Protein AF-A0A7C7QDB8-F1 (afdb_monomer_lite)

Foldseek 3Di:
DDFDADPDDPPVQWHGKGWDFPDDFPPKDKDKDWDPDDPPQAPDDDPADFDTKIAIDIDRDDLVRTAKMKIKGKDWVCVCVVRQFDPQQWFKWFDDNHDIHTFDKDFDDDDPTITMMITMDSGGGMITGHTHHPDPPPPPPPDPDPDDD

Structure (mmCIF, N/CA/C/O backbone):
data_AF-A0A7C7QDB8-F1
#
_entry.id   AF-A0A7C7QDB8-F1
#
loop_
_atom_site.group_PDB
_atom_site.id
_atom_site.type_symbol
_atom_site.label_atom_id
_atom_site.label_alt_id
_atom_site.label_comp_id
_atom_site.label_asym_id
_atom_site.label_entity_id
_atom_site.label_seq_id
_atom_site.pdbx_PDB_ins_code
_atom_site.Cartn_x
_atom_site.Cartn_y
_atom_site.Cartn_z
_atom_site.occupancy
_atom_site.B_iso_or_equiv
_atom_site.auth_seq_id
_atom_site.auth_comp_id
_atom_site.auth_asym_id
_atom_site.auth_atom_id
_atom_site.pdbx_PDB_model_num
ATOM 1 N N . MET A 1 1 ? 7.911 -16.348 -10.423 1.00 53.72 1 MET A N 1
ATOM 2 C CA . MET A 1 1 ? 7.726 -15.130 -9.607 1.00 53.72 1 MET A CA 1
ATOM 3 C C . MET A 1 1 ? 9.042 -14.857 -8.913 1.00 53.72 1 MET A C 1
ATOM 5 O O . MET A 1 1 ? 9.555 -15.772 -8.280 1.00 53.72 1 MET A O 1
ATOM 9 N N . ALA A 1 2 ? 9.626 -13.677 -9.104 1.00 56.88 2 ALA A N 1
ATOM 10 C CA . ALA A 1 2 ? 10.788 -13.275 -8.326 1.00 56.88 2 ALA A CA 1
ATOM 11 C C . ALA A 1 2 ? 10.270 -12.675 -7.014 1.00 56.88 2 ALA A C 1
ATOM 13 O O . ALA A 1 2 ? 9.428 -11.784 -7.024 1.00 56.88 2 ALA A O 1
ATOM 14 N N . THR A 1 3 ? 10.717 -13.187 -5.875 1.00 53.56 3 THR A N 1
ATOM 15 C CA . THR A 1 3 ? 10.394 -12.567 -4.588 1.00 53.56 3 THR A CA 1
ATOM 16 C C . THR A 1 3 ? 11.595 -11.734 -4.191 1.00 53.56 3 THR A C 1
ATOM 18 O O . THR A 1 3 ? 12.650 -12.289 -3.900 1.00 53.56 3 THR A O 1
ATOM 21 N N . VAL A 1 4 ? 11.447 -10.412 -4.210 1.00 60.19 4 VAL A N 1
ATOM 22 C CA . VAL A 1 4 ? 12.440 -9.512 -3.624 1.00 60.19 4 VAL A CA 1
ATOM 23 C C . VAL A 1 4 ? 12.051 -9.331 -2.161 1.00 60.19 4 VAL A C 1
ATOM 25 O O . VAL A 1 4 ? 10.985 -8.804 -1.853 1.00 60.19 4 VAL A O 1
ATOM 28 N N . THR A 1 5 ? 12.873 -9.841 -1.250 1.0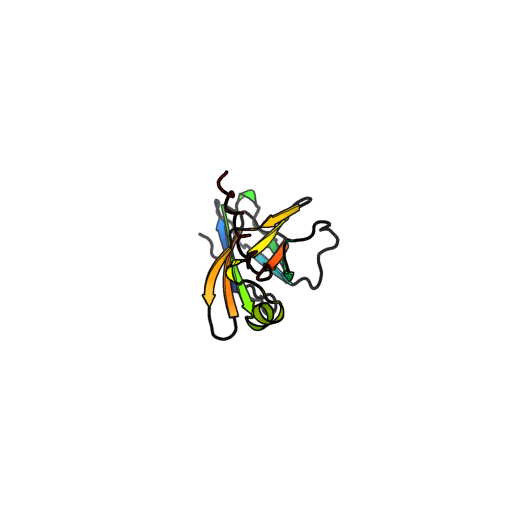0 55.59 5 THR A N 1
ATOM 29 C CA . THR A 1 5 ? 12.670 -9.657 0.190 1.00 55.59 5 THR A CA 1
ATOM 30 C C . THR A 1 5 ? 13.462 -8.436 0.633 1.00 55.59 5 THR A C 1
ATOM 32 O O . THR A 1 5 ? 14.639 -8.310 0.315 1.00 55.59 5 THR A O 1
ATOM 35 N N . ILE A 1 6 ? 12.800 -7.514 1.326 1.00 60.16 6 ILE A N 1
ATOM 36 C CA . ILE A 1 6 ? 13.382 -6.226 1.708 1.00 60.16 6 ILE A CA 1
ATOM 37 C C . ILE A 1 6 ? 14.145 -6.389 3.016 1.00 60.16 6 ILE A C 1
ATOM 39 O O . ILE A 1 6 ? 13.593 -6.906 3.985 1.00 60.16 6 ILE A O 1
ATOM 43 N N . GLU A 1 7 ? 15.390 -5.920 3.055 1.00 52.94 7 GLU A N 1
ATOM 44 C CA . GLU A 1 7 ? 16.251 -6.068 4.235 1.00 52.94 7 GLU A CA 1
ATOM 45 C C . GLU A 1 7 ? 16.110 -4.924 5.251 1.00 52.94 7 GLU A C 1
ATOM 47 O O . GLU A 1 7 ? 16.513 -5.083 6.402 1.00 52.94 7 GLU A O 1
ATOM 52 N N . LYS A 1 8 ? 15.512 -3.778 4.884 1.00 49.97 8 LYS A N 1
ATOM 53 C CA . LYS A 1 8 ? 15.306 -2.671 5.831 1.00 49.97 8 LYS A CA 1
ATOM 54 C C . LYS A 1 8 ? 14.176 -1.721 5.422 1.00 49.97 8 LYS A C 1
ATOM 56 O O . LYS A 1 8 ? 14.335 -0.899 4.529 1.00 49.97 8 LYS A O 1
ATOM 61 N N . ALA A 1 9 ? 13.034 -1.839 6.096 1.00 55.84 9 ALA A N 1
ATOM 62 C CA . ALA A 1 9 ? 11.873 -0.950 5.955 1.00 55.84 9 ALA A CA 1
ATOM 63 C C . ALA A 1 9 ? 11.313 -0.518 7.326 1.00 55.84 9 ALA A C 1
ATOM 65 O O . ALA A 1 9 ? 10.146 -0.124 7.437 1.00 55.84 9 ALA A O 1
ATOM 66 N N . GLU A 1 10 ? 12.131 -0.626 8.379 1.00 56.16 10 GLU A N 1
ATOM 67 C CA . GLU A 1 10 ? 11.782 -0.174 9.726 1.00 56.16 10 GLU A CA 1
ATOM 68 C C . GLU A 1 10 ? 11.316 1.294 9.642 1.00 56.16 10 GLU A C 1
ATOM 70 O O . GLU A 1 10 ? 11.891 2.081 8.899 1.00 56.16 10 GLU A O 1
ATOM 75 N N . GLU A 1 11 ? 10.212 1.632 10.316 1.00 70.25 11 GLU A N 1
ATOM 76 C CA . GLU A 1 11 ? 9.515 2.942 10.303 1.00 70.25 11 GLU A CA 1
ATOM 77 C C . GLU A 1 11 ? 8.537 3.242 9.147 1.00 70.25 11 GLU A C 1
ATOM 79 O O . GLU A 1 11 ? 7.676 4.116 9.301 1.00 70.25 11 GLU A O 1
ATOM 84 N N . THR A 1 12 ? 8.597 2.525 8.019 1.00 76.81 12 THR A N 1
ATOM 85 C CA . THR A 1 12 ? 7.700 2.780 6.863 1.00 76.81 12 THR A CA 1
ATOM 86 C C . THR A 1 12 ? 6.338 2.089 6.979 1.00 76.81 12 THR A C 1
ATOM 88 O O . THR A 1 12 ? 5.384 2.472 6.306 1.00 76.81 12 THR A O 1
ATOM 91 N N . GLY A 1 13 ? 6.242 1.045 7.808 1.00 83.31 13 GLY A N 1
ATOM 92 C CA . GLY A 1 13 ? 5.071 0.166 7.883 1.00 83.31 13 GLY A CA 1
ATOM 93 C C . GLY A 1 13 ? 4.977 -0.847 6.734 1.00 83.31 13 GLY A C 1
ATOM 94 O O . GLY A 1 13 ? 4.147 -1.753 6.797 1.00 83.31 13 GLY A O 1
ATOM 95 N N . VAL A 1 14 ? 5.836 -0.766 5.713 1.00 87.94 14 VAL A N 1
ATOM 96 C CA . VAL A 1 14 ? 5.883 -1.762 4.634 1.00 87.94 14 VAL A CA 1
ATOM 97 C C . VAL A 1 14 ? 6.570 -3.030 5.137 1.00 87.94 14 VAL A C 1
ATOM 99 O O . VAL A 1 14 ? 7.646 -2.985 5.727 1.00 87.94 14 VAL A O 1
ATOM 102 N N . LYS A 1 15 ? 5.930 -4.179 4.918 1.00 87.44 15 LYS A N 1
ATOM 103 C CA . LYS A 1 15 ? 6.395 -5.502 5.362 1.00 87.44 15 LYS A CA 1
ATOM 104 C C . LYS A 1 15 ? 7.045 -6.285 4.232 1.00 87.44 15 LYS A C 1
ATOM 106 O O . LYS A 1 15 ? 8.007 -7.008 4.469 1.00 87.44 15 LYS A O 1
ATOM 111 N N . ALA A 1 16 ? 6.513 -6.165 3.018 1.00 86.75 16 ALA A N 1
ATOM 112 C CA . ALA A 1 16 ? 7.037 -6.853 1.846 1.00 86.75 16 ALA A CA 1
ATOM 113 C C . ALA A 1 16 ? 6.625 -6.140 0.555 1.00 86.75 16 ALA A C 1
ATOM 115 O O . ALA A 1 16 ? 5.531 -5.587 0.470 1.00 86.75 16 ALA A O 1
ATOM 116 N N . VAL A 1 17 ? 7.474 -6.221 -0.469 1.00 87.19 17 VAL A N 1
ATOM 117 C CA . VAL A 1 17 ? 7.130 -5.857 -1.849 1.00 87.19 17 VAL A CA 1
ATOM 118 C C . VAL A 1 17 ? 7.481 -7.042 -2.733 1.00 87.19 17 VAL A C 1
ATOM 120 O O . VAL A 1 17 ? 8.642 -7.406 -2.873 1.00 87.19 17 VAL A O 1
ATOM 123 N N . ARG A 1 18 ? 6.471 -7.678 -3.318 1.00 87.94 18 ARG A N 1
ATOM 124 C CA . ARG A 1 18 ? 6.632 -8.834 -4.203 1.00 87.94 18 ARG A CA 1
ATOM 125 C C . ARG A 1 18 ? 6.462 -8.374 -5.641 1.00 87.94 18 ARG A C 1
ATOM 127 O O . ARG A 1 18 ? 5.420 -7.821 -5.975 1.00 87.94 18 ARG A O 1
ATOM 134 N N . ILE A 1 19 ? 7.458 -8.620 -6.489 1.00 86.69 19 ILE A N 1
ATOM 135 C CA . ILE A 1 19 ? 7.458 -8.169 -7.884 1.00 86.69 19 ILE A CA 1
ATOM 136 C C . ILE A 1 19 ? 7.414 -9.382 -8.809 1.00 86.69 19 ILE A C 1
ATOM 138 O O . ILE A 1 19 ? 8.371 -10.140 -8.941 1.00 86.69 19 ILE A O 1
ATOM 142 N N . SER A 1 20 ? 6.301 -9.556 -9.504 1.00 86.44 20 SER A N 1
ATOM 143 C CA . SER A 1 20 ? 6.204 -10.539 -10.577 1.00 86.44 20 SER A CA 1
ATOM 144 C C . SER A 1 20 ? 6.778 -9.950 -11.856 1.00 86.44 20 SER A C 1
ATOM 146 O O . SER A 1 20 ? 6.327 -8.900 -12.305 1.00 86.44 20 SER A O 1
ATOM 148 N N . VAL A 1 21 ? 7.746 -10.642 -12.452 1.00 85.81 21 VAL A N 1
ATOM 149 C CA . VAL A 1 21 ? 8.460 -10.199 -13.656 1.00 85.81 21 VAL A CA 1
ATOM 150 C C . VAL A 1 21 ? 8.138 -11.088 -14.851 1.00 85.81 21 VAL A C 1
ATOM 152 O O . VAL A 1 21 ? 7.932 -12.292 -14.687 1.00 85.81 21 VAL A O 1
ATOM 155 N N . LYS A 1 22 ? 8.073 -10.487 -16.042 1.00 85.06 22 LYS A N 1
ATOM 156 C CA . LYS A 1 22 ? 7.830 -11.173 -17.321 1.00 85.06 22 LYS A CA 1
ATOM 157 C C . LYS A 1 22 ? 9.105 -11.814 -17.862 1.00 85.06 22 LYS A C 1
ATOM 159 O O . LYS A 1 22 ? 9.060 -12.927 -18.374 1.00 85.06 22 LYS A O 1
ATOM 164 N N . ASN A 1 23 ? 10.228 -11.114 -17.712 1.00 81.19 23 ASN A N 1
ATOM 165 C CA . ASN A 1 23 ? 11.539 -11.522 -18.202 1.00 81.19 23 ASN A CA 1
ATOM 166 C C . ASN A 1 23 ? 12.497 -11.803 -17.040 1.00 81.19 23 ASN A C 1
ATOM 168 O O . ASN A 1 23 ? 12.267 -11.393 -15.900 1.00 81.19 23 ASN A O 1
ATOM 172 N N . SER A 1 24 ? 13.594 -12.504 -17.332 1.00 80.69 24 SER A N 1
ATOM 173 C CA . SER A 1 24 ? 14.682 -12.687 -16.374 1.00 80.69 24 SER A CA 1
ATOM 174 C C . SER A 1 24 ? 15.369 -11.352 -16.093 1.00 80.69 24 SER A C 1
ATOM 176 O O . SER A 1 24 ? 16.063 -10.811 -16.948 1.00 80.69 24 SER A O 1
ATOM 178 N N . VAL A 1 25 ? 15.204 -10.858 -14.871 1.00 81.44 25 VAL A N 1
ATOM 179 C CA . VAL A 1 25 ? 15.915 -9.697 -14.327 1.00 81.44 25 VAL A CA 1
ATOM 180 C C . VAL A 1 25 ? 16.924 -10.172 -13.287 1.00 81.44 25 VAL A C 1
ATOM 182 O O . VAL A 1 25 ? 16.677 -11.148 -12.576 1.00 81.44 25 VAL A O 1
ATOM 185 N N . ASN A 1 26 ? 18.069 -9.502 -13.199 1.00 80.62 26 ASN A N 1
ATOM 186 C CA . ASN A 1 26 ? 19.139 -9.855 -12.269 1.00 80.62 26 ASN A CA 1
ATOM 187 C C . ASN A 1 26 ? 19.463 -8.660 -11.381 1.00 80.62 26 ASN A C 1
ATOM 189 O O . ASN A 1 26 ? 19.434 -7.523 -11.843 1.00 80.62 26 ASN A O 1
ATOM 193 N N . ASN A 1 27 ? 19.826 -8.934 -10.126 1.00 82.06 27 ASN A N 1
ATOM 194 C CA . ASN A 1 27 ? 20.269 -7.912 -9.177 1.00 82.06 27 ASN A CA 1
ATOM 195 C C . ASN A 1 27 ? 19.236 -6.787 -8.951 1.00 82.06 27 ASN A C 1
ATOM 197 O O . ASN A 1 27 ? 19.594 -5.614 -8.866 1.00 82.06 27 ASN A O 1
ATOM 201 N N . VAL A 1 28 ? 17.947 -7.141 -8.893 1.00 82.12 28 VAL A N 1
ATOM 202 C CA . VAL A 1 28 ? 16.863 -6.184 -8.633 1.00 82.12 28 VAL A CA 1
ATOM 203 C C . VAL A 1 28 ? 17.031 -5.591 -7.241 1.00 82.12 28 VAL A C 1
ATOM 205 O O . VAL A 1 28 ? 17.087 -6.335 -6.262 1.00 82.12 28 VAL A O 1
ATOM 208 N N . GLN A 1 29 ? 17.058 -4.262 -7.158 1.00 82.31 29 GLN A N 1
ATOM 209 C CA . GLN A 1 29 ? 17.078 -3.543 -5.885 1.00 82.31 29 GLN A CA 1
ATOM 210 C C . GLN A 1 29 ? 15.789 -2.742 -5.739 1.00 82.31 29 GLN A C 1
ATOM 212 O O . GLN A 1 29 ? 15.297 -2.159 -6.706 1.00 82.31 29 GLN A O 1
ATOM 217 N N . VAL A 1 30 ? 15.236 -2.736 -4.529 1.00 84.88 30 VAL A N 1
ATOM 218 C CA . VAL A 1 30 ? 14.031 -1.982 -4.180 1.00 84.88 30 VAL A CA 1
ATOM 219 C C . VAL A 1 30 ? 14.342 -1.160 -2.943 1.00 84.88 30 VAL A C 1
ATOM 221 O O . VAL A 1 30 ? 14.716 -1.715 -1.911 1.00 84.88 30 VAL A O 1
ATOM 224 N N . THR A 1 31 ? 14.154 0.149 -3.047 1.00 85.31 31 THR A N 1
ATOM 225 C CA . THR A 1 31 ? 14.401 1.097 -1.961 1.00 85.31 31 THR A CA 1
ATOM 226 C C . THR A 1 31 ? 13.079 1.699 -1.526 1.00 85.31 31 THR A C 1
ATOM 228 O O . THR A 1 31 ? 12.353 2.260 -2.341 1.00 85.31 31 THR A O 1
ATOM 231 N N . ILE A 1 32 ? 12.764 1.596 -0.235 1.00 86.88 32 ILE A N 1
ATOM 232 C CA . ILE A 1 32 ? 11.567 2.207 0.346 1.00 86.88 32 ILE A CA 1
ATOM 233 C C . ILE A 1 32 ? 11.988 3.386 1.204 1.00 86.88 32 ILE A C 1
ATOM 235 O O . ILE A 1 32 ? 12.757 3.228 2.149 1.00 86.88 32 ILE A O 1
ATOM 239 N N . THR A 1 33 ? 11.425 4.551 0.913 1.00 86.44 33 THR A N 1
ATOM 240 C CA . THR A 1 33 ? 11.657 5.775 1.675 1.00 86.44 33 THR A CA 1
ATOM 241 C C . THR A 1 33 ? 10.337 6.291 2.221 1.00 86.44 33 THR A C 1
ATOM 243 O O . THR A 1 33 ? 9.401 6.544 1.464 1.00 86.44 33 THR A O 1
ATOM 246 N N . LYS A 1 34 ? 10.247 6.478 3.539 1.00 86.94 34 LYS A N 1
ATOM 247 C CA . LYS A 1 34 ? 9.130 7.205 4.149 1.00 86.94 34 LYS A CA 1
ATOM 248 C C . LYS A 1 34 ? 9.306 8.695 3.884 1.00 86.94 34 LYS A C 1
ATOM 250 O O . LYS A 1 34 ? 10.384 9.237 4.102 1.00 86.94 34 LYS A O 1
ATOM 255 N N . LEU A 1 35 ? 8.247 9.352 3.431 1.00 83.69 35 LEU A N 1
ATOM 256 C CA . LEU A 1 35 ? 8.229 10.794 3.223 1.00 83.69 35 LEU A CA 1
ATOM 257 C C . LEU A 1 35 ? 7.389 11.441 4.330 1.00 83.69 35 LEU A C 1
ATOM 259 O O . LEU A 1 35 ? 6.235 11.069 4.544 1.00 83.69 35 LEU A O 1
ATOM 263 N N . ASP A 1 36 ? 7.949 12.433 5.022 1.00 76.19 36 ASP A N 1
ATOM 264 C CA . ASP A 1 36 ? 7.238 13.150 6.095 1.00 76.19 36 ASP A CA 1
ATOM 265 C C . ASP A 1 36 ? 6.118 14.055 5.567 1.00 76.19 36 ASP A C 1
ATOM 267 O O . ASP A 1 36 ? 5.194 14.428 6.288 1.00 76.19 36 ASP A O 1
ATOM 271 N N . LYS A 1 37 ? 6.207 14.440 4.292 1.00 77.00 37 LYS A N 1
ATOM 272 C CA . LYS A 1 37 ? 5.274 15.348 3.629 1.00 77.00 37 LYS A CA 1
ATOM 273 C C . LYS A 1 37 ? 5.006 14.904 2.202 1.00 77.00 37 LYS A C 1
ATOM 275 O O . LYS A 1 37 ? 5.848 14.252 1.583 1.00 77.00 37 LYS A O 1
ATOM 280 N N . LYS A 1 38 ? 3.857 15.338 1.673 1.00 76.69 38 LYS A N 1
ATOM 281 C CA . LYS A 1 38 ? 3.523 15.196 0.255 1.00 76.69 38 LYS A CA 1
ATOM 282 C C . LYS A 1 38 ? 4.687 15.755 -0.582 1.00 76.69 38 LYS A C 1
ATOM 284 O O . LYS A 1 38 ? 5.099 16.895 -0.332 1.00 76.69 38 LYS A O 1
ATOM 289 N N . PRO A 1 39 ? 5.251 14.984 -1.530 1.00 70.19 39 PRO A N 1
ATOM 290 C CA . PRO A 1 39 ? 6.305 15.494 -2.392 1.00 70.19 39 PRO A CA 1
ATOM 291 C C . PRO A 1 39 ? 5.797 16.715 -3.163 1.00 70.19 39 PRO A C 1
ATOM 293 O O . PRO A 1 39 ? 4.673 16.710 -3.656 1.00 70.19 39 PRO A O 1
ATOM 296 N N . ALA A 1 40 ? 6.624 17.757 -3.290 1.00 67.94 40 ALA A N 1
ATOM 297 C CA . ALA A 1 40 ? 6.234 19.004 -3.960 1.00 67.94 40 ALA A CA 1
ATOM 298 C C . ALA A 1 40 ? 5.825 18.797 -5.432 1.00 67.94 40 ALA A C 1
ATOM 300 O O . ALA A 1 40 ? 5.070 19.594 -5.981 1.00 67.94 40 ALA A O 1
ATOM 301 N N . SER A 1 41 ? 6.300 17.712 -6.050 1.00 64.38 41 SER A N 1
ATOM 302 C CA . SER A 1 41 ? 5.948 17.285 -7.407 1.00 64.38 41 SER A CA 1
ATOM 303 C C . SER A 1 41 ? 4.494 16.823 -7.544 1.00 64.38 41 SER A C 1
ATOM 305 O O . SER A 1 41 ? 3.973 16.751 -8.652 1.00 64.38 41 SER A O 1
ATOM 307 N N . VAL A 1 42 ? 3.831 16.499 -6.432 1.00 65.94 42 VAL A N 1
ATOM 308 C CA . VAL A 1 42 ? 2.452 16.022 -6.407 1.00 65.94 42 VAL A CA 1
ATOM 309 C C . VAL A 1 42 ? 1.536 17.186 -6.043 1.00 65.94 42 VAL A C 1
ATOM 311 O O . VAL A 1 42 ? 1.427 17.584 -4.886 1.00 65.94 42 VAL A O 1
ATOM 314 N N . VAL A 1 43 ? 0.837 17.722 -7.038 1.00 65.44 43 VAL A N 1
ATOM 315 C CA . VAL A 1 43 ? -0.162 18.790 -6.847 1.00 65.44 43 VAL A CA 1
ATOM 316 C C . VAL A 1 43 ? -1.537 18.258 -6.445 1.00 65.44 43 VAL A C 1
ATOM 318 O O . VAL A 1 43 ? -2.334 19.007 -5.891 1.00 65.44 43 VAL A O 1
ATOM 321 N N . VAL A 1 44 ? -1.797 16.967 -6.655 1.00 69.75 44 VAL A N 1
ATOM 322 C CA . VAL A 1 44 ? -3.097 16.337 -6.389 1.00 69.75 44 VAL A CA 1
ATOM 323 C C . VAL A 1 44 ? -3.180 15.864 -4.939 1.00 69.75 44 VAL A C 1
ATOM 325 O O . VAL A 1 44 ? -2.193 15.397 -4.364 1.00 69.75 44 VAL A O 1
ATOM 328 N N . ASP A 1 45 ? -4.338 16.051 -4.317 1.00 74.19 45 ASP A N 1
ATOM 329 C CA . ASP A 1 45 ? -4.627 15.534 -2.983 1.00 74.19 45 ASP A CA 1
ATOM 330 C C . ASP A 1 45 ? -5.271 14.157 -3.078 1.00 74.19 45 ASP A C 1
ATOM 332 O O . ASP A 1 45 ? -6.018 13.861 -4.006 1.00 74.19 45 ASP A O 1
ATOM 336 N N . VAL A 1 46 ? -4.921 13.309 -2.119 1.00 79.44 46 VAL A N 1
ATOM 337 C CA . VAL A 1 46 ? -5.454 11.955 -2.005 1.00 79.44 46 VAL A CA 1
ATOM 338 C C . VAL A 1 46 ? -6.773 11.977 -1.255 1.00 79.44 46 VAL A C 1
ATOM 340 O O . VAL A 1 46 ? -7.011 12.844 -0.412 1.00 79.44 46 VAL A O 1
ATOM 343 N N . GLU A 1 47 ? -7.632 11.011 -1.553 1.00 78.94 47 GLU A N 1
ATOM 344 C CA . GLU A 1 47 ? -8.904 10.884 -0.850 1.00 78.94 47 GLU A CA 1
ATOM 345 C C . GLU A 1 47 ? -8.693 10.306 0.554 1.00 78.94 47 GLU A C 1
ATOM 347 O O . GLU A 1 47 ? -7.971 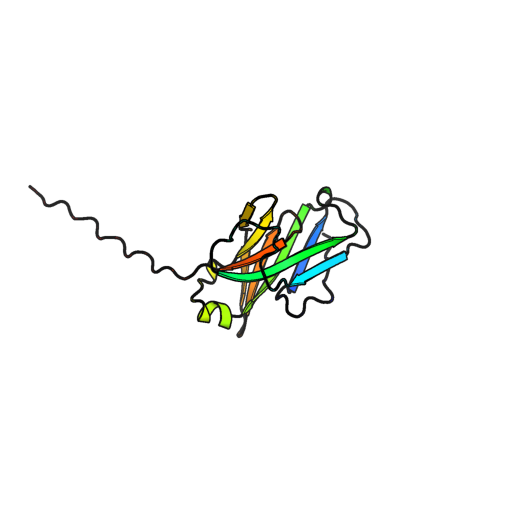9.327 0.752 1.00 78.94 47 GLU A O 1
ATOM 352 N N . GLY A 1 48 ? -9.352 10.915 1.539 1.00 85.69 48 GLY A N 1
ATOM 353 C CA . GLY A 1 48 ? -9.276 10.503 2.937 1.00 85.69 48 GLY A CA 1
ATOM 354 C C . GLY A 1 48 ? -8.078 11.077 3.697 1.00 85.69 48 GLY A C 1
ATOM 355 O O . GLY A 1 48 ? -7.396 12.009 3.273 1.00 85.69 48 GLY A O 1
ATOM 356 N N . LYS A 1 49 ? -7.849 10.543 4.897 1.00 90.38 49 LYS A N 1
ATOM 357 C CA . LYS A 1 49 ? -6.726 10.926 5.754 1.00 90.38 49 LYS A CA 1
ATOM 358 C C . LYS A 1 49 ? -5.496 10.102 5.421 1.00 90.38 49 LYS A C 1
ATOM 360 O O . LYS A 1 49 ? -5.561 8.877 5.344 1.00 90.38 49 LYS A O 1
ATOM 365 N N . VAL A 1 50 ? -4.358 10.780 5.324 1.00 91.12 50 VAL A N 1
ATOM 366 C CA . VAL A 1 50 ? -3.065 10.142 5.069 1.00 91.12 50 VAL A CA 1
ATOM 367 C C . VAL A 1 50 ? -2.452 9.631 6.366 1.00 91.12 50 VAL A C 1
ATOM 369 O O . VAL A 1 50 ? -2.352 10.367 7.349 1.00 91.12 50 VAL A O 1
ATOM 372 N N . TYR A 1 51 ? -2.018 8.373 6.353 1.00 91.06 51 TYR A N 1
ATOM 373 C CA . TYR A 1 51 ? -1.179 7.797 7.395 1.00 91.06 51 TYR A CA 1
ATOM 374 C C . TYR A 1 51 ? 0.290 8.115 7.118 1.00 91.06 51 TYR A C 1
ATOM 376 O O . TYR A 1 51 ? 0.911 8.873 7.863 1.00 91.06 51 TYR A O 1
ATOM 384 N N . HIS A 1 52 ? 0.826 7.592 6.011 1.00 89.75 52 HIS A N 1
ATOM 385 C CA . HIS A 1 52 ? 2.217 7.764 5.588 1.00 89.75 52 HIS A CA 1
ATOM 386 C C . HIS A 1 52 ? 2.317 7.943 4.073 1.00 89.75 52 HIS A C 1
ATOM 388 O O . HIS A 1 52 ? 1.587 7.301 3.315 1.00 89.75 52 HIS A O 1
ATOM 394 N N . TYR A 1 53 ? 3.267 8.775 3.648 1.00 89.94 53 TYR A N 1
ATOM 395 C CA . TYR A 1 53 ? 3.727 8.839 2.266 1.00 89.94 53 TYR A CA 1
ATOM 396 C C . TYR A 1 53 ? 4.960 7.947 2.105 1.00 89.94 53 TYR A C 1
ATOM 398 O O . TYR A 1 53 ? 5.823 7.900 2.985 1.00 89.94 53 TYR A O 1
ATOM 406 N N . LEU A 1 54 ? 5.042 7.237 0.987 1.00 89.81 54 LEU A N 1
ATOM 407 C CA . LEU A 1 54 ? 6.070 6.240 0.711 1.00 89.81 54 LEU A CA 1
ATOM 408 C C . LEU A 1 54 ? 6.599 6.443 -0.709 1.00 89.81 54 LEU A C 1
ATOM 410 O O . LEU A 1 54 ? 5.812 6.497 -1.642 1.00 89.81 54 LEU A O 1
ATOM 414 N N . SER A 1 55 ? 7.911 6.516 -0.893 1.00 88.62 55 SER A N 1
ATOM 415 C CA . SER A 1 55 ? 8.548 6.341 -2.203 1.00 88.62 55 SER A CA 1
ATOM 416 C C . SER A 1 55 ? 9.060 4.916 -2.288 1.00 88.62 55 SER A C 1
ATOM 418 O O . SER A 1 55 ? 9.790 4.492 -1.389 1.00 88.62 55 SER A O 1
ATOM 420 N N . ILE A 1 56 ? 8.664 4.169 -3.317 1.00 88.75 56 ILE A N 1
ATOM 421 C CA . ILE A 1 56 ? 9.240 2.853 -3.594 1.00 88.75 56 ILE A CA 1
ATOM 422 C C . ILE A 1 56 ? 9.940 2.923 -4.942 1.00 88.75 56 ILE A C 1
ATOM 424 O O . ILE A 1 56 ? 9.307 2.893 -5.998 1.00 88.75 56 ILE A O 1
ATOM 428 N N . ASP A 1 57 ? 11.260 3.009 -4.875 1.00 86.69 57 ASP A N 1
ATOM 429 C CA . ASP A 1 57 ? 12.145 3.126 -6.019 1.00 86.69 57 ASP A CA 1
ATOM 430 C C . ASP A 1 57 ? 12.740 1.762 -6.370 1.00 86.69 57 ASP A C 1
ATOM 432 O O . ASP A 1 57 ? 12.879 0.876 -5.521 1.00 86.69 57 ASP A O 1
ATOM 436 N N . LYS A 1 58 ? 13.069 1.582 -7.648 1.00 86.81 58 LYS A N 1
ATOM 437 C CA . LYS A 1 58 ? 13.582 0.325 -8.193 1.00 86.81 58 LYS A CA 1
ATOM 438 C C . LYS A 1 58 ? 14.840 0.565 -9.008 1.00 86.81 58 LYS A C 1
ATOM 440 O O . LYS A 1 58 ? 14.916 1.535 -9.757 1.00 86.81 58 LYS A O 1
ATOM 445 N N . GLU A 1 59 ? 15.783 -0.362 -8.917 1.00 84.88 59 GLU A N 1
ATOM 446 C CA . GLU A 1 59 ? 16.968 -0.397 -9.770 1.00 84.88 59 GLU A CA 1
ATOM 447 C C . GLU A 1 59 ? 17.122 -1.769 -10.425 1.00 84.88 59 GLU A C 1
ATOM 449 O O . GLU A 1 59 ? 16.725 -2.797 -9.869 1.00 84.88 59 GLU A O 1
ATOM 454 N N . ASN A 1 60 ? 17.735 -1.777 -11.612 1.00 86.31 60 ASN A N 1
ATOM 455 C CA . ASN A 1 60 ? 17.992 -2.972 -12.425 1.0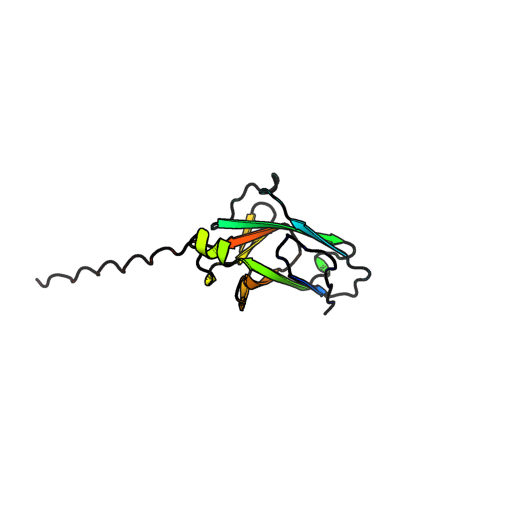0 86.31 60 ASN A CA 1
ATOM 456 C C . ASN A 1 60 ? 16.724 -3.717 -12.895 1.00 86.31 60 ASN A C 1
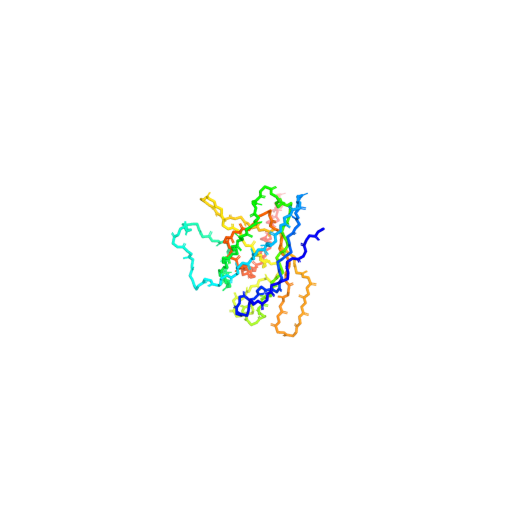ATOM 458 O O . ASN A 1 60 ? 16.783 -4.896 -13.241 1.00 86.31 60 ASN A O 1
ATOM 462 N N . ILE A 1 61 ? 15.579 -3.029 -12.930 1.00 85.69 61 ILE A N 1
ATOM 463 C CA . ILE A 1 61 ? 14.321 -3.533 -13.488 1.00 85.69 61 ILE A CA 1
ATOM 464 C C . ILE A 1 61 ? 13.522 -2.391 -14.133 1.00 85.69 61 ILE A C 1
ATOM 466 O O . ILE A 1 61 ? 13.272 -1.359 -13.506 1.00 85.69 61 ILE A O 1
ATOM 470 N N . ALA A 1 62 ? 13.114 -2.577 -15.389 1.00 87.25 62 ALA A N 1
ATOM 471 C CA . ALA A 1 62 ? 12.239 -1.642 -16.089 1.00 87.25 62 ALA A CA 1
ATOM 472 C C . ALA A 1 62 ? 10.763 -1.937 -15.780 1.00 87.25 62 ALA A C 1
ATOM 474 O O . ALA A 1 62 ? 10.392 -3.071 -15.483 1.00 87.25 62 ALA A O 1
ATOM 475 N N . ASP A 1 63 ? 9.896 -0.927 -15.890 1.00 86.31 63 ASP A N 1
ATOM 476 C CA . ASP A 1 63 ? 8.447 -1.113 -15.706 1.00 86.31 63 ASP A CA 1
ATOM 477 C C . ASP A 1 63 ? 7.839 -2.104 -16.708 1.00 86.31 63 ASP A C 1
ATOM 479 O O . ASP A 1 63 ? 6.902 -2.826 -16.381 1.00 86.31 63 ASP A O 1
ATOM 483 N N . GLU A 1 64 ? 8.408 -2.196 -17.909 1.00 87.94 64 GLU A N 1
ATOM 484 C CA . GLU A 1 64 ? 7.972 -3.120 -18.961 1.00 87.94 64 GLU A CA 1
ATOM 485 C C . GLU A 1 64 ? 8.169 -4.594 -18.569 1.00 87.94 64 GLU A C 1
ATOM 487 O O . GLU A 1 64 ? 7.339 -5.450 -18.911 1.00 87.94 64 GLU A O 1
ATOM 492 N N . ASP A 1 65 ? 9.219 -4.872 -17.790 1.00 87.31 65 ASP A N 1
ATOM 493 C CA . ASP A 1 65 ? 9.545 -6.199 -17.268 1.00 87.31 65 ASP A CA 1
ATOM 494 C C . ASP A 1 65 ? 8.667 -6.591 -16.078 1.00 87.31 65 ASP A C 1
ATOM 496 O O . ASP A 1 65 ? 8.602 -7.771 -15.729 1.00 87.31 65 ASP A O 1
ATOM 500 N N . ILE A 1 66 ? 7.963 -5.637 -15.466 1.00 88.50 66 ILE A N 1
ATOM 501 C CA . ILE A 1 66 ? 7.045 -5.892 -14.361 1.00 88.50 66 ILE A CA 1
ATOM 502 C C . ILE A 1 66 ? 5.699 -6.356 -14.925 1.00 88.50 66 ILE A C 1
ATOM 504 O O . ILE A 1 66 ? 5.114 -5.778 -15.843 1.00 88.50 66 ILE A O 1
ATOM 508 N N . SER A 1 67 ? 5.201 -7.458 -14.376 1.00 87.75 67 SER A N 1
ATOM 509 C CA . SER A 1 67 ? 3.859 -7.969 -14.642 1.00 87.75 67 SER A CA 1
ATOM 510 C C . SER A 1 67 ? 2.864 -7.558 -13.565 1.00 87.75 67 SER A C 1
ATOM 512 O O . SER A 1 67 ? 1.707 -7.314 -13.888 1.00 87.75 67 SER A O 1
ATOM 514 N N . ALA A 1 68 ? 3.285 -7.564 -12.301 1.00 87.31 68 ALA A N 1
ATOM 515 C CA . ALA A 1 68 ? 2.457 -7.194 -11.160 1.00 87.31 68 ALA A CA 1
ATOM 516 C C . ALA A 1 68 ? 3.342 -6.920 -9.944 1.00 87.31 68 ALA A C 1
ATOM 518 O O . ALA A 1 68 ? 4.398 -7.539 -9.789 1.00 87.31 68 ALA A O 1
ATOM 519 N N . VAL A 1 69 ? 2.880 -6.050 -9.054 1.00 90.25 69 VAL A N 1
ATOM 520 C CA . VAL A 1 69 ? 3.505 -5.783 -7.761 1.00 90.25 69 VAL A CA 1
ATOM 521 C C . VAL A 1 69 ? 2.469 -5.971 -6.659 1.00 90.25 69 VAL A C 1
ATOM 523 O O . VAL A 1 69 ? 1.392 -5.385 -6.716 1.00 90.25 69 VAL A O 1
ATOM 526 N N . ASN A 1 70 ? 2.812 -6.734 -5.625 1.00 91.56 70 ASN A N 1
ATOM 527 C CA . ASN A 1 70 ? 2.025 -6.827 -4.398 1.00 91.56 70 ASN A CA 1
ATOM 528 C C . ASN A 1 70 ? 2.807 -6.188 -3.254 1.00 91.56 70 ASN A C 1
ATOM 530 O O . ASN A 1 70 ? 3.913 -6.621 -2.928 1.00 91.56 70 ASN A O 1
ATOM 534 N N . ILE A 1 71 ? 2.226 -5.162 -2.644 1.00 91.81 71 ILE A N 1
ATOM 535 C CA . ILE A 1 71 ? 2.813 -4.417 -1.532 1.00 91.81 71 ILE A CA 1
ATOM 536 C C . ILE A 1 71 ? 2.043 -4.794 -0.273 1.00 91.81 71 ILE A C 1
ATOM 538 O O . ILE A 1 71 ? 0.857 -4.494 -0.155 1.00 91.81 71 ILE A O 1
ATOM 542 N N . SER A 1 72 ? 2.715 -5.444 0.672 1.00 91.88 72 SER A N 1
ATOM 543 C CA . SER A 1 72 ? 2.160 -5.755 1.986 1.00 91.88 72 SER A CA 1
ATOM 544 C C . SER A 1 72 ? 2.612 -4.697 2.984 1.00 91.88 72 SER A C 1
ATOM 546 O O . SER A 1 72 ? 3.813 -4.478 3.154 1.00 91.88 72 SER A O 1
ATOM 548 N N . PHE A 1 73 ? 1.672 -4.058 3.669 1.00 93.19 73 PHE A N 1
ATOM 549 C CA . PHE A 1 73 ? 1.948 -3.017 4.658 1.00 93.19 73 PHE A CA 1
ATOM 550 C C . PHE A 1 73 ? 1.044 -3.169 5.878 1.00 93.19 73 PHE A C 1
ATOM 552 O O . PHE A 1 73 ? 0.014 -3.840 5.834 1.00 93.19 73 PHE A O 1
ATOM 559 N N . GLN A 1 74 ? 1.452 -2.565 6.988 1.00 93.69 74 GLN A N 1
ATOM 560 C CA . GLN A 1 74 ? 0.696 -2.553 8.232 1.00 93.69 74 GLN A CA 1
ATOM 561 C C . GLN A 1 74 ? 0.275 -1.128 8.590 1.00 93.69 74 GLN A C 1
ATOM 563 O O . GLN A 1 74 ? 0.994 -0.167 8.311 1.00 93.69 74 GLN A O 1
ATOM 568 N N . VAL A 1 75 ? -0.874 -1.007 9.246 1.00 94.31 75 VAL A N 1
ATOM 569 C CA . VAL A 1 75 ? -1.384 0.248 9.802 1.00 94.31 75 VAL A CA 1
ATOM 570 C C . VAL A 1 75 ? -1.698 0.034 11.273 1.00 94.31 75 VAL A C 1
ATOM 572 O O . VAL A 1 75 ? -2.385 -0.923 11.633 1.00 94.31 75 VAL A O 1
ATOM 575 N N . GLU A 1 76 ? -1.211 0.928 12.128 1.00 94.69 76 GLU A N 1
ATOM 576 C CA . GLU A 1 76 ? -1.493 0.854 13.558 1.00 94.69 76 GLU A CA 1
ATOM 577 C C . GLU A 1 76 ? -2.977 1.114 13.848 1.00 94.69 76 GLU A C 1
ATOM 579 O O . GLU A 1 76 ? -3.572 2.094 13.383 1.00 94.69 76 GLU A O 1
ATOM 584 N N . LYS A 1 77 ? -3.576 0.278 14.702 1.00 94.38 77 LYS A N 1
ATOM 585 C CA . LYS A 1 77 ? -4.965 0.456 15.150 1.00 94.38 77 LYS A CA 1
ATOM 586 C C . LYS A 1 77 ? -5.161 1.762 15.911 1.00 94.38 77 LYS A C 1
ATOM 588 O O . LYS A 1 77 ? -6.239 2.347 15.850 1.00 94.38 77 LYS A O 1
ATOM 593 N N . SER A 1 78 ? -4.131 2.231 16.613 1.00 94.81 78 SER A N 1
ATOM 594 C CA . SER A 1 78 ? -4.130 3.529 17.292 1.00 94.81 78 SER A CA 1
ATOM 595 C C . SER A 1 78 ? -4.416 4.667 16.308 1.00 94.81 78 SER A C 1
ATOM 597 O O . SER A 1 78 ? -5.285 5.492 16.580 1.00 94.81 78 SER A O 1
ATOM 599 N N . TRP A 1 79 ? -3.763 4.685 15.141 1.00 94.75 79 TRP A N 1
ATOM 600 C CA . TRP A 1 79 ? -4.000 5.698 14.113 1.00 94.75 79 TRP A CA 1
ATOM 601 C C . TRP A 1 79 ? -5.419 5.610 13.551 1.00 94.75 79 TRP A C 1
ATOM 603 O O . TRP A 1 79 ? -6.080 6.645 13.454 1.00 94.75 79 TRP A O 1
ATOM 613 N N . ILE A 1 80 ? -5.905 4.400 13.251 1.00 93.12 80 ILE A N 1
ATOM 614 C CA . ILE A 1 80 ? -7.271 4.167 12.751 1.00 93.12 80 ILE A CA 1
ATOM 615 C C . ILE A 1 80 ? -8.301 4.703 13.751 1.00 93.12 80 ILE A C 1
ATOM 617 O O . ILE A 1 80 ? -9.155 5.513 13.392 1.00 93.12 80 ILE A O 1
ATOM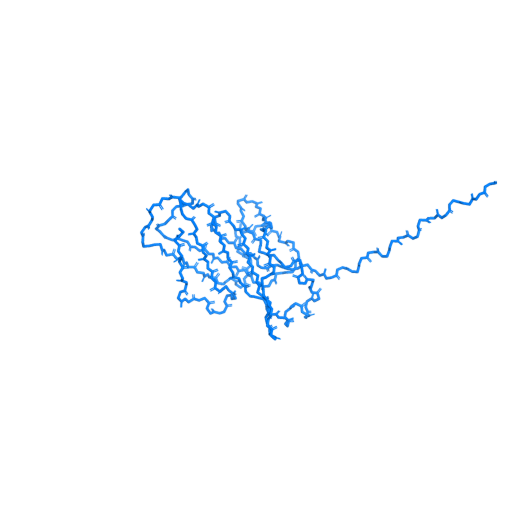 621 N N . ASN A 1 81 ? -8.180 4.315 15.022 1.00 93.56 81 ASN A N 1
ATOM 622 C CA . ASN A 1 81 ? -9.108 4.712 16.078 1.00 93.56 81 ASN A CA 1
ATOM 623 C C . ASN A 1 81 ? -9.058 6.223 16.349 1.00 93.56 81 ASN A C 1
ATOM 625 O O . ASN A 1 81 ? -10.100 6.875 16.381 1.00 93.56 81 ASN A O 1
ATOM 629 N N . ASN A 1 82 ? -7.858 6.799 16.477 1.00 94.19 82 ASN A N 1
ATOM 630 C CA . ASN A 1 82 ? -7.672 8.228 16.750 1.00 94.19 82 ASN A CA 1
ATOM 631 C C . ASN A 1 82 ? -8.188 9.115 15.613 1.00 94.19 82 ASN A C 1
ATOM 633 O O . ASN A 1 82 ? -8.606 10.247 15.846 1.00 94.19 82 ASN A O 1
ATOM 637 N N . ASN A 1 83 ? -8.146 8.613 14.379 1.00 91.94 83 ASN A N 1
ATOM 638 C CA . ASN A 1 83 ? -8.617 9.342 13.208 1.00 91.94 83 ASN A CA 1
ATOM 639 C C . ASN A 1 83 ? -10.041 8.983 12.793 1.00 91.94 83 ASN A C 1
ATOM 641 O O . ASN A 1 83 ? -10.532 9.593 11.846 1.00 91.94 83 ASN A O 1
ATOM 645 N N . ASN A 1 84 ? -10.692 8.068 13.519 1.00 92.38 84 ASN A N 1
ATOM 646 C CA . ASN A 1 84 ? -12.042 7.588 13.248 1.00 92.38 84 ASN A CA 1
ATOM 647 C C . ASN A 1 84 ? -12.176 7.024 11.822 1.00 92.38 84 ASN A C 1
ATOM 649 O O . ASN A 1 84 ? -13.110 7.348 11.097 1.00 92.38 84 ASN A O 1
ATOM 653 N N . ILE A 1 85 ? -11.191 6.225 11.410 1.00 93.81 85 ILE A N 1
ATOM 654 C CA . ILE A 1 85 ? -11.088 5.636 10.071 1.00 93.81 85 ILE A CA 1
ATOM 655 C C . ILE A 1 85 ? -11.883 4.338 10.002 1.00 93.81 85 ILE A C 1
ATOM 657 O O . ILE A 1 85 ? -11.792 3.500 10.899 1.00 93.81 85 ILE A O 1
ATOM 661 N N . ASP A 1 86 ? -12.619 4.143 8.912 1.00 93.12 86 ASP A N 1
ATOM 662 C CA . ASP A 1 86 ? -13.152 2.830 8.574 1.00 93.12 86 ASP A CA 1
ATOM 663 C C . ASP A 1 86 ? -12.012 1.958 8.041 1.00 93.12 86 ASP A C 1
ATOM 665 O O . ASP A 1 86 ? -11.471 2.211 6.961 1.00 93.12 86 ASP A O 1
ATOM 669 N N . LYS A 1 87 ? -11.646 0.907 8.780 1.00 91.56 87 LYS A N 1
ATOM 670 C CA . LYS A 1 87 ? -10.580 -0.016 8.373 1.00 91.56 87 LYS A CA 1
ATOM 671 C C . LYS A 1 87 ? -10.812 -0.641 6.990 1.00 91.56 87 LYS A C 1
ATOM 673 O O . LYS A 1 87 ? -9.843 -0.934 6.300 1.00 91.56 87 LYS A O 1
ATOM 678 N N . ALA A 1 88 ? -12.065 -0.788 6.549 1.00 91.06 88 ALA A N 1
ATOM 679 C CA . ALA A 1 88 ? -12.387 -1.317 5.223 1.00 91.06 88 ALA A CA 1
ATOM 680 C C . ALA A 1 88 ? -12.063 -0.335 4.082 1.00 91.06 88 ALA A C 1
ATOM 682 O O . ALA A 1 88 ? -11.932 -0.743 2.931 1.00 91.06 88 ALA A O 1
ATOM 683 N N . THR A 1 89 ? -11.921 0.955 4.392 1.00 92.38 89 THR A N 1
ATOM 684 C CA . THR A 1 89 ? -11.605 2.004 3.409 1.00 92.38 89 THR A CA 1
ATOM 685 C C . THR A 1 89 ? -10.108 2.245 3.260 1.00 92.38 89 THR A C 1
ATOM 687 O O . THR A 1 89 ? -9.699 2.979 2.356 1.00 92.38 89 THR A O 1
ATOM 690 N N . VAL A 1 90 ? -9.294 1.625 4.126 1.00 94.81 90 VAL A N 1
ATOM 691 C CA . VAL A 1 90 ? -7.840 1.754 4.085 1.00 94.81 90 VAL A CA 1
ATOM 692 C C . VAL A 1 90 ? -7.321 1.234 2.752 1.00 94.81 90 VAL A C 1
ATOM 694 O O . VAL A 1 90 ? -7.560 0.088 2.372 1.00 94.81 90 VAL A O 1
ATOM 697 N N . ALA A 1 91 ? -6.595 2.091 2.042 1.00 94.44 91 ALA A N 1
ATOM 698 C CA . ALA A 1 91 ? -6.074 1.777 0.726 1.00 94.44 91 ALA A CA 1
ATOM 699 C C . ALA A 1 91 ? -4.720 2.428 0.477 1.00 94.44 91 ALA A C 1
ATOM 701 O O . ALA A 1 91 ? -4.416 3.516 0.980 1.00 94.44 91 ALA A O 1
ATOM 702 N N . LEU A 1 92 ? -3.930 1.766 -0.364 1.00 93.38 92 LEU A N 1
ATOM 703 C CA . LEU A 1 92 ? -2.734 2.352 -0.941 1.00 93.38 92 LEU A CA 1
ATOM 704 C C . LEU A 1 92 ? -3.135 3.154 -2.183 1.00 93.38 92 LEU A C 1
ATOM 706 O O . LEU A 1 92 ? -3.699 2.606 -3.126 1.00 93.38 92 LEU A O 1
ATOM 710 N N . GLN A 1 93 ? -2.861 4.452 -2.196 1.00 91.94 93 GLN A N 1
ATOM 711 C CA . GLN A 1 93 ? -3.032 5.283 -3.385 1.00 91.94 93 GLN A CA 1
ATOM 712 C C . GLN A 1 93 ? -1.685 5.474 -4.067 1.00 91.94 93 GLN A C 1
ATOM 714 O O . GLN A 1 93 ? -0.689 5.741 -3.400 1.00 91.94 93 GLN A O 1
ATOM 719 N N . ARG A 1 94 ? -1.650 5.311 -5.388 1.00 90.94 94 ARG A N 1
ATOM 720 C CA . ARG A 1 94 ? -0.472 5.512 -6.232 1.00 90.94 94 ARG A CA 1
ATOM 721 C C . ARG A 1 94 ? -0.528 6.901 -6.850 1.00 90.94 94 ARG A C 1
ATOM 723 O O . ARG A 1 94 ? -1.549 7.263 -7.427 1.00 90.94 94 ARG A O 1
ATOM 730 N N . TYR A 1 95 ? 0.564 7.649 -6.771 1.00 87.31 95 TYR A N 1
ATOM 731 C CA . TYR A 1 95 ? 0.719 8.879 -7.539 1.00 87.31 95 TYR A CA 1
ATOM 732 C C . TYR A 1 95 ? 1.186 8.569 -8.960 1.00 87.31 95 TYR A C 1
ATOM 734 O O . TYR A 1 95 ? 2.079 7.751 -9.173 1.00 87.31 95 TYR A O 1
ATOM 742 N N . GLU A 1 96 ? 0.564 9.228 -9.929 1.00 78.19 96 GLU A N 1
ATOM 743 C CA . GLU A 1 96 ? 0.847 9.109 -11.360 1.00 78.19 96 GLU A CA 1
ATOM 744 C C . GLU A 1 96 ? 0.984 10.516 -11.959 1.00 78.19 96 GLU A C 1
ATOM 746 O O . GLU A 1 96 ? 0.641 11.505 -11.304 1.00 78.19 96 GLU A O 1
ATOM 751 N N . ASP A 1 97 ? 1.504 10.628 -13.185 1.00 71.31 97 ASP A N 1
ATOM 752 C CA . ASP A 1 97 ? 1.679 11.920 -13.857 1.00 71.31 97 ASP A CA 1
ATOM 753 C C . ASP A 1 97 ? 0.359 12.708 -13.899 1.00 71.31 97 ASP A C 1
ATOM 755 O O . ASP A 1 97 ? -0.561 12.402 -14.658 1.00 71.31 97 ASP A O 1
ATOM 759 N N . GLY A 1 98 ? 0.271 13.734 -13.047 1.00 70.31 98 GLY A N 1
ATOM 760 C CA . GLY A 1 98 ? -0.894 14.609 -12.925 1.00 70.31 98 GLY A CA 1
ATOM 761 C C . GLY A 1 98 ? -2.065 14.065 -12.097 1.00 70.31 98 GLY A C 1
ATOM 762 O O . GLY A 1 98 ? -3.117 14.701 -12.104 1.00 70.31 98 GLY A O 1
ATOM 763 N N . GLY A 1 99 ? -1.919 12.943 -11.377 1.00 79.50 99 GLY A N 1
ATOM 764 C CA . GLY A 1 99 ? -3.034 12.295 -10.674 1.00 79.50 99 GLY A CA 1
ATOM 765 C C . GLY A 1 99 ? -2.657 11.427 -9.469 1.00 79.50 99 GLY A C 1
ATOM 766 O O . GLY A 1 99 ? -1.486 11.177 -9.180 1.00 79.50 99 GLY A O 1
ATOM 767 N N . CYS A 1 100 ? -3.679 10.945 -8.760 1.00 85.81 100 CYS A N 1
ATOM 768 C CA . CYS A 1 100 ? -3.561 9.823 -7.833 1.00 85.81 100 CYS A CA 1
ATOM 769 C C . CYS A 1 100 ? -4.661 8.794 -8.105 1.00 85.81 100 CYS A C 1
ATOM 771 O O . CYS A 1 100 ? -5.804 9.156 -8.381 1.00 85.81 100 CYS A O 1
ATOM 773 N N . SER A 1 101 ? -4.315 7.518 -7.979 1.00 88.56 101 SER A N 1
ATOM 774 C CA . SER A 1 101 ? -5.199 6.392 -8.274 1.00 88.56 101 SER A CA 1
ATOM 775 C C . SER A 1 101 ? -5.242 5.449 -7.070 1.00 88.56 101 SER A C 1
ATOM 777 O O . SER A 1 101 ? -4.199 5.008 -6.579 1.00 88.56 101 SER A O 1
ATOM 779 N N . LYS A 1 102 ? -6.442 5.125 -6.572 1.00 90.50 102 LYS A N 1
ATOM 780 C CA . LYS A 1 102 ? -6.634 4.164 -5.470 1.00 90.50 102 LYS A CA 1
ATOM 781 C C . LYS A 1 102 ? -6.363 2.748 -5.976 1.00 90.50 102 LYS A C 1
ATOM 783 O O . LYS A 1 102 ? -6.996 2.299 -6.930 1.00 90.50 102 LYS A O 1
ATOM 788 N N . LEU A 1 103 ? -5.425 2.045 -5.347 1.00 92.81 103 LEU A N 1
ATOM 789 C CA . LEU A 1 103 ? -5.092 0.675 -5.720 1.00 92.81 103 LEU A CA 1
ATOM 790 C C . LEU A 1 103 ? -6.035 -0.331 -5.049 1.00 92.81 103 LEU A C 1
ATOM 792 O O . LEU A 1 103 ? -6.443 -0.110 -3.900 1.00 92.81 103 LEU A O 1
ATOM 796 N N . PRO A 1 104 ? -6.326 -1.472 -5.706 1.00 93.81 104 PRO A N 1
ATOM 797 C CA . PRO A 1 104 ? -7.005 -2.595 -5.073 1.00 93.81 104 PRO A CA 1
ATOM 798 C C . PRO A 1 104 ? -6.233 -3.022 -3.826 1.00 93.81 104 PRO A C 1
ATOM 800 O O . PRO A 1 104 ? -5.102 -3.501 -3.922 1.00 93.81 104 PRO A O 1
ATOM 803 N N . THR A 1 105 ? -6.836 -2.797 -2.662 1.00 94.88 105 THR A N 1
ATOM 804 C CA . THR A 1 105 ? -6.231 -3.057 -1.356 1.00 94.88 105 THR A CA 1
ATOM 805 C C . THR A 1 105 ? -7.164 -3.940 -0.548 1.00 94.88 105 THR A C 1
ATOM 807 O O . THR A 1 105 ? -8.368 -3.695 -0.501 1.00 94.88 105 THR A O 1
ATOM 810 N N . TYR A 1 106 ? -6.603 -4.958 0.094 1.00 94.69 106 TYR A N 1
ATOM 811 C CA . TYR A 1 106 ? -7.353 -5.931 0.876 1.00 94.69 106 TYR A CA 1
ATOM 812 C C . TYR A 1 106 ? -6.738 -6.065 2.260 1.00 94.69 106 TYR A C 1
ATOM 814 O O . TYR A 1 106 ? -5.522 -6.208 2.386 1.00 94.69 106 TYR A O 1
ATOM 822 N N . GLN A 1 107 ? -7.574 -6.048 3.297 1.00 94.88 107 GLN A N 1
ATOM 823 C CA . GLN A 1 107 ? -7.155 -6.486 4.624 1.00 94.88 107 GLN A CA 1
ATOM 824 C C . GLN A 1 107 ? -6.875 -7.991 4.564 1.00 94.88 107 GLN A C 1
ATOM 826 O O . GLN A 1 107 ? -7.746 -8.765 4.168 1.00 94.88 107 GLN A O 1
ATOM 831 N N . VAL A 1 108 ? -5.669 -8.397 4.952 1.00 95.38 108 VAL A N 1
ATOM 832 C CA . VAL A 1 108 ? -5.232 -9.802 4.908 1.00 95.38 108 VAL A CA 1
ATOM 833 C C . VAL A 1 108 ? -5.077 -10.416 6.292 1.00 95.38 108 VAL A C 1
ATOM 835 O O . VAL A 1 108 ? -5.236 -11.625 6.425 1.00 95.38 108 VAL A O 1
ATOM 838 N N . ASP A 1 109 ? -4.783 -9.606 7.310 1.00 94.81 109 ASP A N 1
ATOM 839 C CA . ASP A 1 109 ? -4.606 -10.082 8.681 1.00 94.81 109 ASP A CA 1
ATOM 840 C C . ASP A 1 109 ? -4.795 -8.944 9.701 1.00 94.81 109 ASP A C 1
ATOM 842 O O . ASP A 1 109 ? -4.850 -7.762 9.345 1.00 94.81 109 ASP A O 1
ATOM 846 N N . GLU A 1 110 ? -4.915 -9.285 10.980 1.00 95.31 110 GLU A N 1
ATOM 847 C CA . GLU A 1 110 ? -5.073 -8.330 12.078 1.00 95.31 110 GLU A CA 1
ATOM 848 C C . GLU A 1 110 ? -4.523 -8.911 13.389 1.00 95.31 110 GLU A C 1
ATOM 850 O O . GLU A 1 110 ? -4.945 -9.982 13.818 1.00 95.31 110 GLU A O 1
ATOM 855 N N . ASP A 1 111 ? -3.631 -8.181 14.067 1.00 94.44 111 ASP A N 1
ATOM 856 C CA . ASP A 1 111 ? -3.107 -8.564 15.387 1.00 94.44 111 ASP A CA 1
ATOM 857 C C . ASP A 1 111 ? -3.615 -7.620 16.497 1.00 94.44 111 ASP A C 1
ATOM 859 O O . ASP A 1 111 ? -4.577 -6.880 16.303 1.00 94.44 111 ASP A O 1
ATOM 863 N N . ALA A 1 112 ? -3.031 -7.644 17.699 1.00 94.00 112 ALA A N 1
ATOM 864 C CA . ALA A 1 112 ? -3.463 -6.779 18.803 1.00 94.00 112 ALA A CA 1
ATOM 865 C C . ALA A 1 112 ? -3.187 -5.272 18.581 1.00 94.00 112 ALA A C 1
ATOM 867 O O . ALA A 1 112 ? -3.890 -4.435 19.146 1.00 94.00 112 ALA A O 1
ATOM 868 N N . VAL A 1 113 ? -2.190 -4.921 17.769 1.00 94.56 113 VAL A N 1
ATOM 869 C CA . VAL A 1 113 ? -1.634 -3.567 17.606 1.00 94.56 113 VAL A CA 1
ATOM 870 C C . VAL A 1 113 ? -1.859 -3.014 16.192 1.00 94.56 113 VAL A C 1
ATOM 872 O O . VAL A 1 113 ? -2.122 -1.822 16.032 1.00 94.56 113 VAL A O 1
ATOM 875 N N . ASN A 1 114 ? -1.806 -3.862 15.169 1.00 94.94 114 ASN A N 1
ATOM 876 C CA . ASN A 1 114 ? -1.772 -3.512 13.756 1.00 94.94 114 ASN A CA 1
ATOM 877 C C . ASN A 1 114 ? -2.845 -4.248 12.948 1.00 94.94 114 ASN A C 1
ATOM 879 O O . ASN A 1 114 ? -3.308 -5.332 13.306 1.00 94.94 114 ASN A O 1
ATOM 883 N N . ILE A 1 115 ? -3.202 -3.653 11.814 1.00 95.69 115 ILE A N 1
ATOM 884 C CA . ILE A 1 115 ? -3.961 -4.293 10.741 1.00 95.69 115 ILE A CA 1
ATOM 885 C C . ILE A 1 115 ? -3.051 -4.414 9.522 1.00 95.69 115 ILE A C 1
ATOM 887 O O . ILE A 1 115 ? -2.353 -3.460 9.174 1.00 95.69 115 ILE A O 1
ATOM 891 N N . TYR A 1 116 ? -3.058 -5.577 8.883 1.00 95.31 116 TYR A N 1
ATOM 892 C CA . TYR A 1 116 ? -2.217 -5.886 7.736 1.00 95.31 116 TYR A CA 1
ATOM 893 C C . TYR A 1 116 ? -3.028 -5.851 6.449 1.00 95.31 116 TYR A C 1
ATOM 895 O O . TYR A 1 116 ? -4.102 -6.450 6.355 1.00 95.31 116 TYR A O 1
ATOM 903 N N . TYR A 1 117 ? -2.475 -5.184 5.442 1.00 95.75 117 TYR A N 1
ATOM 904 C CA . TYR A 1 117 ? -3.090 -5.009 4.136 1.00 95.75 117 TYR A CA 1
ATOM 905 C C . TYR A 1 117 ? -2.143 -5.448 3.027 1.00 95.75 117 TYR A C 1
ATOM 907 O O . TYR A 1 117 ? -0.919 -5.368 3.157 1.00 95.75 117 TYR A O 1
ATOM 915 N N . GLU A 1 118 ? -2.725 -5.874 1.913 1.00 95.00 118 GLU A N 1
ATOM 916 C CA . GLU A 1 118 ? -2.018 -6.127 0.668 1.00 95.00 118 GLU A CA 1
ATOM 917 C C . GLU A 1 118 ? -2.647 -5.305 -0.459 1.00 95.00 118 GLU A C 1
ATOM 919 O O . GLU A 1 118 ? -3.855 -5.376 -0.687 1.00 95.00 118 GLU A O 1
ATOM 924 N N . ALA A 1 119 ? -1.824 -4.519 -1.151 1.00 95.06 119 ALA A N 1
ATOM 925 C CA . ALA A 1 119 ? -2.226 -3.716 -2.298 1.00 95.06 119 ALA A CA 1
ATOM 926 C C . ALA A 1 119 ? -1.578 -4.220 -3.586 1.00 95.06 119 ALA A C 1
ATOM 928 O O . ALA A 1 119 ? -0.387 -4.542 -3.613 1.00 95.06 119 ALA A O 1
ATOM 929 N N . GLN A 1 120 ? -2.361 -4.244 -4.661 1.00 93.69 120 GLN A N 1
ATOM 930 C CA . GLN A 1 120 ? -1.899 -4.614 -5.994 1.00 93.69 120 GLN A CA 1
ATOM 931 C C . GLN A 1 120 ? -1.592 -3.362 -6.809 1.00 93.69 120 GLN A C 1
ATOM 933 O O . GLN A 1 120 ? -2.462 -2.524 -7.030 1.00 93.69 120 GLN A O 1
ATOM 938 N N . SER A 1 121 ? -0.353 -3.249 -7.275 1.00 90.69 121 SER A N 1
ATOM 939 C CA . SER A 1 121 ? 0.116 -2.147 -8.109 1.00 90.69 121 SER A CA 1
ATOM 940 C C . SER A 1 121 ? 0.642 -2.686 -9.443 1.00 90.69 121 SER A C 1
ATOM 942 O O . SER A 1 121 ? 1.311 -3.721 -9.460 1.00 90.69 121 SER A O 1
ATOM 944 N N . PRO A 1 122 ? 0.380 -2.010 -10.575 1.00 87.50 122 PRO A N 1
ATOM 945 C CA . PRO A 1 122 ? 0.938 -2.415 -11.864 1.00 87.50 122 PRO A CA 1
ATOM 946 C C . PRO A 1 122 ? 2.462 -2.233 -11.911 1.00 87.50 122 PRO A C 1
ATOM 948 O O . PRO A 1 122 ? 3.175 -3.077 -12.445 1.00 87.50 122 PRO A O 1
ATOM 951 N N . THR A 1 123 ? 2.964 -1.151 -11.317 1.00 85.69 123 THR A N 1
ATOM 952 C CA . THR A 1 123 ? 4.384 -0.771 -11.285 1.00 85.69 123 THR A CA 1
ATOM 953 C C . THR A 1 123 ? 4.746 -0.152 -9.936 1.00 85.69 123 THR A C 1
ATOM 955 O O . THR A 1 123 ? 3.873 -0.036 -9.076 1.00 85.69 123 THR A O 1
ATOM 958 N N . LEU A 1 124 ? 6.012 0.231 -9.736 1.00 87.75 124 LEU A N 1
ATOM 959 C CA . LEU A 1 124 ? 6.495 0.933 -8.537 1.00 87.75 124 LEU A CA 1
ATOM 960 C C . LEU A 1 124 ? 6.487 2.457 -8.726 1.00 87.75 124 LEU A C 1
ATOM 962 O O . LEU A 1 124 ? 6.770 2.942 -9.822 1.00 87.75 124 LEU A O 1
ATOM 966 N N . SER A 1 125 ? 6.126 3.208 -7.681 1.00 88.44 125 SER A N 1
ATOM 967 C CA . SER A 1 125 ? 6.069 4.676 -7.696 1.00 88.44 125 SER A CA 1
ATOM 968 C C . SER A 1 125 ? 6.032 5.267 -6.275 1.00 88.44 125 SER A C 1
ATOM 970 O O . SER A 1 125 ? 6.396 4.608 -5.300 1.00 88.44 125 SER A O 1
ATOM 972 N N . ILE A 1 126 ? 5.576 6.514 -6.156 1.00 89.81 126 ILE A N 1
ATOM 973 C CA . ILE A 1 126 ? 5.241 7.150 -4.885 1.00 89.81 126 ILE A CA 1
ATOM 974 C C . ILE A 1 126 ? 3.810 6.759 -4.512 1.00 89.81 126 ILE A C 1
ATOM 976 O O . ILE A 1 126 ? 2.899 6.787 -5.342 1.00 89.81 126 ILE A O 1
ATOM 980 N N . TYR A 1 127 ? 3.606 6.429 -3.246 1.00 91.00 127 TYR A N 1
ATOM 981 C CA . TYR A 1 127 ? 2.339 6.008 -2.683 1.00 91.00 127 TYR A CA 1
ATOM 982 C C . TYR A 1 127 ? 1.961 6.815 -1.445 1.00 91.00 127 TYR A C 1
A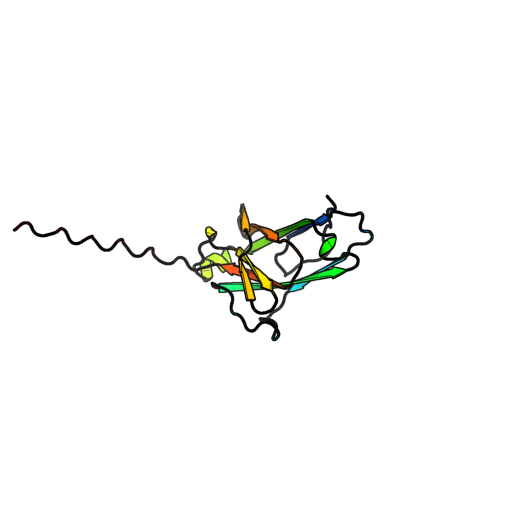TOM 984 O O . TYR A 1 127 ? 2.809 7.374 -0.748 1.00 91.00 127 TYR A O 1
ATOM 992 N N . ALA A 1 128 ? 0.671 6.810 -1.134 1.00 91.50 128 ALA A N 1
ATOM 993 C CA . ALA A 1 128 ? 0.127 7.252 0.138 1.00 91.50 128 ALA A CA 1
ATOM 994 C C . ALA A 1 128 ? -0.743 6.141 0.730 1.00 91.50 128 ALA A C 1
ATOM 996 O O . ALA A 1 128 ? -1.631 5.617 0.060 1.00 91.50 128 ALA A O 1
ATOM 997 N N . ILE A 1 129 ? -0.511 5.796 1.995 1.00 92.94 129 ILE A N 1
ATOM 998 C CA . ILE A 1 129 ? -1.457 4.978 2.755 1.00 92.94 129 ILE A CA 1
ATOM 999 C C . ILE A 1 129 ? -2.545 5.916 3.261 1.00 92.94 129 ILE A C 1
ATOM 1001 O O . ILE A 1 129 ? -2.256 6.872 3.984 1.00 92.94 129 ILE A O 1
ATOM 1005 N N . THR A 1 130 ? -3.786 5.640 2.883 1.00 93.69 130 THR A N 1
ATOM 1006 C CA . THR A 1 130 ? -4.944 6.485 3.190 1.00 93.69 130 THR A CA 1
ATOM 1007 C C . THR A 1 130 ? -6.046 5.677 3.845 1.00 93.69 130 THR A C 1
ATOM 1009 O O . THR A 1 130 ? -6.096 4.459 3.694 1.00 93.69 130 THR A O 1
ATOM 1012 N N . GLY A 1 131 ? -6.929 6.356 4.566 1.00 92.94 131 GLY A N 1
ATOM 1013 C CA . GLY A 1 131 ? -8.178 5.789 5.051 1.00 92.94 131 GLY A CA 1
ATOM 1014 C C . GLY A 1 131 ? -9.252 6.862 5.140 1.00 92.94 131 GLY A C 1
ATOM 1015 O O . GLY A 1 131 ? -8.964 8.030 5.410 1.00 92.94 131 GLY A O 1
ATOM 1016 N N . GLU A 1 132 ? -10.494 6.473 4.904 1.00 92.12 132 GLU A N 1
ATOM 1017 C CA . GLU A 1 132 ? -11.642 7.366 4.960 1.00 92.12 132 GLU A CA 1
ATOM 1018 C C . GLU A 1 132 ? -12.283 7.275 6.343 1.00 92.12 132 GLU A C 1
ATOM 1020 O O . GLU A 1 132 ? -12.295 6.226 6.990 1.00 92.12 132 GLU A O 1
ATOM 1025 N N . THR A 1 133 ? -12.779 8.402 6.844 1.00 90.44 133 THR A N 1
ATOM 1026 C CA . THR A 1 133 ? -13.462 8.412 8.138 1.00 90.44 133 THR A CA 1
ATOM 1027 C C . THR A 1 133 ? -14.761 7.624 8.047 1.00 90.44 133 THR A C 1
ATOM 1029 O O . THR A 1 133 ? -15.424 7.694 7.011 1.00 90.44 133 THR A O 1
ATOM 1032 N N . ILE A 1 134 ? -15.173 6.963 9.134 1.00 83.12 134 ILE A N 1
ATOM 1033 C CA . ILE A 1 134 ? -16.532 6.423 9.246 1.00 83.12 134 ILE A CA 1
ATOM 1034 C C . ILE A 1 134 ? -17.517 7.589 9.100 1.00 83.12 134 ILE A C 1
ATOM 1036 O O . ILE A 1 134 ? -17.784 8.350 10.028 1.00 83.12 134 ILE A O 1
ATOM 1040 N N . THR A 1 135 ? -18.039 7.796 7.896 1.00 68.06 135 THR A N 1
ATOM 1041 C CA . THR A 1 135 ? -19.173 8.695 7.733 1.00 68.06 135 THR A CA 1
ATOM 1042 C C . THR A 1 135 ? -20.367 7.967 8.331 1.00 68.06 135 THR A C 1
ATOM 1044 O O . THR A 1 135 ? -20.594 6.801 7.994 1.00 68.06 135 THR A O 1
ATOM 1047 N N . PRO A 1 136 ? -21.136 8.589 9.245 1.00 57.78 136 PRO A N 1
ATOM 1048 C CA . PRO A 1 136 ? -22.424 8.023 9.588 1.00 57.78 136 PRO A CA 1
ATOM 1049 C C . PRO A 1 136 ? -23.184 7.920 8.270 1.00 57.78 136 PRO A C 1
ATOM 1051 O O . PRO A 1 136 ? -23.360 8.928 7.580 1.00 57.78 136 PRO A O 1
ATOM 1054 N N . THR A 1 137 ? -23.568 6.701 7.886 1.00 51.94 137 THR A N 1
ATOM 1055 C CA . THR A 1 137 ? -24.500 6.495 6.780 1.00 51.94 137 THR A CA 1
ATOM 1056 C C . THR A 1 137 ? -25.625 7.503 6.993 1.00 51.94 137 THR A C 1
ATOM 1058 O O . THR A 1 137 ? -26.177 7.513 8.100 1.00 51.94 137 THR A O 1
ATOM 1061 N N . PRO A 1 138 ? -25.937 8.400 6.037 1.00 48.31 138 PRO A N 1
ATOM 1062 C CA . PRO A 1 138 ? -27.102 9.244 6.208 1.00 48.31 138 PRO A CA 1
ATOM 1063 C C . PRO A 1 138 ? -28.259 8.278 6.429 1.00 48.31 138 PRO A C 1
ATOM 1065 O O . PRO A 1 138 ? -28.534 7.440 5.567 1.00 48.31 138 PRO A O 1
ATOM 1068 N N . THR A 1 139 ? -28.863 8.327 7.621 1.00 46.34 139 THR A N 1
ATOM 1069 C CA . THR A 1 139 ? -30.109 7.623 7.916 1.00 46.34 139 THR A CA 1
ATOM 1070 C C . THR A 1 139 ? -30.987 7.801 6.686 1.00 46.34 139 THR A C 1
ATOM 1072 O O . THR A 1 139 ? -31.153 8.960 6.281 1.00 46.34 139 THR A O 1
ATOM 1075 N N . PRO A 1 140 ? -31.471 6.722 6.035 1.00 51.31 140 PRO A N 1
ATOM 1076 C CA . PRO A 1 140 ? -32.302 6.874 4.853 1.00 51.31 140 PRO A CA 1
ATOM 1077 C C . PRO A 1 140 ? -33.396 7.859 5.232 1.00 51.31 140 PRO A C 1
ATOM 1079 O O . PRO A 1 140 ? -34.131 7.630 6.196 1.00 51.31 140 PRO A O 1
ATOM 1082 N N . THR A 1 141 ? -33.418 9.014 4.563 1.00 51.41 141 THR A N 1
ATOM 1083 C CA . THR A 1 141 ? -34.484 9.989 4.762 1.00 51.41 141 THR A CA 1
ATOM 1084 C C . THR A 1 141 ? -35.777 9.202 4.588 1.00 51.41 141 THR A C 1
ATOM 1086 O O . THR A 1 141 ? -35.907 8.554 3.544 1.00 51.41 141 THR A O 1
ATOM 1089 N N . PRO A 1 142 ? -36.679 9.148 5.588 1.00 58.06 142 PRO A N 1
ATOM 1090 C CA . PRO A 1 142 ? -37.919 8.411 5.431 1.00 58.06 142 PRO A CA 1
ATOM 1091 C C . PRO A 1 142 ? -38.586 8.950 4.171 1.00 58.06 142 PRO A C 1
ATOM 1093 O O . PRO A 1 142 ? -38.881 10.143 4.082 1.00 58.06 142 PRO A O 1
ATOM 1096 N N . THR A 1 143 ? -38.724 8.089 3.161 1.00 48.97 143 THR A N 1
ATOM 1097 C CA . THR A 1 143 ? -39.476 8.397 1.951 1.00 48.97 143 THR A CA 1
ATOM 1098 C C . THR A 1 143 ? -40.826 8.912 2.418 1.00 48.97 143 THR A C 1
ATOM 1100 O O . THR A 1 143 ? -41.533 8.197 3.127 1.00 48.97 143 THR A O 1
ATOM 1103 N N . ALA A 1 144 ? -41.143 10.169 2.106 1.00 56.91 144 ALA A N 1
ATOM 1104 C CA . ALA A 1 144 ? -42.430 10.743 2.452 1.00 56.91 144 ALA A CA 1
ATOM 1105 C C . ALA A 1 144 ? -43.520 9.811 1.908 1.00 56.91 144 ALA A C 1
ATOM 1107 O O . ALA A 1 144 ? -43.635 9.628 0.696 1.00 56.91 144 ALA A O 1
ATOM 1108 N N . THR A 1 145 ? -44.276 9.182 2.808 1.00 51.25 145 THR A N 1
ATOM 1109 C CA . THR A 1 145 ? -45.477 8.431 2.453 1.00 51.25 145 THR A CA 1
ATOM 1110 C C . THR A 1 145 ? -46.388 9.388 1.686 1.00 51.25 145 THR A C 1
ATOM 1112 O O . THR A 1 145 ? -46.752 10.423 2.252 1.00 51.25 145 THR A O 1
ATOM 1115 N N . PRO A 1 146 ? -46.751 9.113 0.420 1.00 65.12 146 PRO A N 1
ATOM 1116 C CA . PRO A 1 146 ? -47.713 9.955 -0.271 1.00 65.12 146 PRO A CA 1
ATOM 1117 C C . PRO A 1 146 ? -49.031 9.911 0.510 1.00 65.12 146 PRO A C 1
ATOM 1119 O O . PRO A 1 146 ? -49.571 8.838 0.781 1.00 65.12 146 PRO A O 1
ATOM 1122 N N . THR A 1 147 ? -49.520 11.078 0.926 1.00 55.19 147 THR A N 1
ATOM 1123 C CA . THR A 1 147 ? -50.835 11.222 1.554 1.00 55.19 147 THR A CA 1
ATOM 1124 C C . THR A 1 147 ? -51.908 10.793 0.544 1.00 55.19 147 THR A C 1
ATOM 1126 O O . THR A 1 147 ? -51.929 11.346 -0.558 1.00 55.19 147 THR A O 1
ATOM 1129 N N . PRO A 1 148 ? -52.778 9.815 0.857 1.00 66.19 148 PRO A N 1
ATOM 1130 C CA . PRO A 1 148 ? -53.872 9.449 -0.035 1.00 66.19 148 PRO A CA 1
ATOM 1131 C C . PRO A 1 148 ? -54.887 10.599 -0.102 1.00 66.19 148 PRO A C 1
ATOM 1133 O O . PRO A 1 148 ? -55.216 11.193 0.925 1.00 66.19 148 PRO A O 1
ATOM 1136 N N . THR A 1 149 ? -55.319 10.930 -1.323 1.00 65.81 149 THR A N 1
ATOM 1137 C CA . THR A 1 149 ? -56.374 11.917 -1.627 1.00 65.81 149 THR A CA 1
ATOM 1138 C C . THR A 1 149 ? -57.754 11.292 -1.484 1.00 65.81 149 THR A C 1
ATOM 1140 O O . THR A 1 149 ? -57.885 10.102 -1.850 1.00 65.81 149 THR A O 1
#

Sequence (149 aa):
MATVTIEKAEETGVKAVRISVKNSVNNVQVTITKLDKKPASVVVDVEGKVYHYLSIDKENIADEDISAVNISFQVEKSWINNNNIDKATVALQRYEDGGCSKLPTYQVDEDAVNIYYEAQSPTLSIYAITGETITPTPTPTPTATPTPT

Radius of gyration: 18.9 Å; chains: 1; bounding box: 77×34×38 Å

pLDDT: mean 82.15, std 13.74, range [46.34, 95.75]

Secondary structure (DSSP, 8-state):
-B----S--TTT-EEEEEEEESS---S-EEEEEEESS--TT--SPPSSEEEEEEEEEEES--GGGEEEEEEEEEEEHHHHHHHTB-GGG-EEEEEETTEEEE--EEEEEE-SSEEEEEEEESS--EEEEEE-B-----------PPPP-